Protein AF-X1UUI8-F1 (afdb_monomer_lite)

Organism: NCBI:txid412755

Radius of gyration: 32.73 Å; chains: 1; bounding box: 77×39×92 Å

Foldseek 3Di:
DDPDDPDDPDDDDPPDDDDDDDDDDDDFDKDKDKDWDADPVRDIDIDIDIDGDHDPDDKAWPDFDDDDDDDPQDDKDKTKTAIADPDFDFDFDADPPPGTPDDRDTDDHGDIDMDMDDGHPPPPPVPPPPPDDDDDDDPDPDDDDDDDDD

Sequence (150 aa):
QGTGIVAGPTAWTSGDPINYNIPDGFSVGSYIYTVNFTDLGGLYTTENVVFTVEDTTNPVIALSPNNFTIEYGYMGQNISWIATDANPDIYTVELVGTGIVAGPTTWTSGNLITYNIPLAPEVVSSYTGVPGLVGFEMSITAKPELPSAT

pLDDT: mean 82.04, std 19.56, range [31.5, 97.44]

Secondary structure (DSSP, 8-state):
---S--S------TTSPP--PPPS-PPSEEEEEEEEEE-TTS-EEEEEEEEEE---PPPEEEE-PPP----TT---EEEEEEEE-SS--EEEEEETTTEEEEEEEE--TTPEEEEEEPPPPP--------TT---------PPPPPPPP-

Structure (mmCIF, N/CA/C/O backbone):
data_AF-X1UUI8-F1
#
_entry.id   AF-X1UUI8-F1
#
loop_
_atom_site.group_PDB
_atom_site.id
_atom_site.type_symbol
_atom_site.label_atom_id
_atom_site.label_alt_id
_atom_site.label_comp_id
_atom_site.label_asym_id
_atom_site.label_entity_id
_atom_site.label_seq_id
_atom_site.pdbx_PDB_ins_code
_atom_site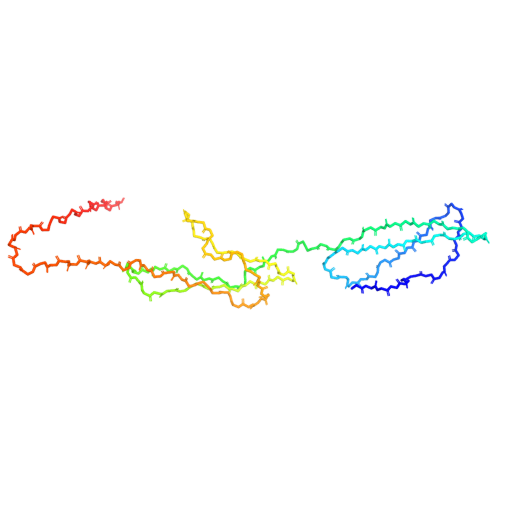.Cartn_x
_atom_site.Cartn_y
_atom_site.Cartn_z
_atom_site.occupancy
_atom_site.B_iso_or_equiv
_atom_site.auth_seq_id
_atom_site.auth_comp_id
_atom_site.auth_asym_id
_atom_site.auth_atom_id
_atom_site.pdbx_PDB_model_num
ATOM 1 N N . GLN A 1 1 ? 14.561 1.010 -4.483 1.00 45.16 1 GLN A N 1
ATOM 2 C CA . GLN A 1 1 ? 15.021 1.893 -5.575 1.00 45.16 1 GLN A CA 1
ATOM 3 C C . GLN A 1 1 ? 16.246 1.234 -6.197 1.00 45.16 1 GLN A C 1
ATOM 5 O O . GLN A 1 1 ? 17.259 1.119 -5.522 1.00 45.16 1 GLN A O 1
ATOM 10 N N . GLY A 1 2 ? 16.122 0.675 -7.403 1.00 52.75 2 GLY A N 1
ATOM 11 C CA . GLY A 1 2 ? 17.266 0.121 -8.128 1.00 52.75 2 GLY A CA 1
ATOM 12 C C . GLY A 1 2 ? 17.969 1.254 -8.863 1.00 52.75 2 GLY A C 1
ATOM 13 O O . GLY A 1 2 ? 17.373 1.871 -9.737 1.00 52.75 2 GLY A O 1
ATOM 14 N N . THR A 1 3 ? 19.196 1.579 -8.471 1.00 58.94 3 THR A N 1
ATOM 15 C CA . THR A 1 3 ? 20.009 2.605 -9.131 1.00 58.94 3 THR A CA 1
ATOM 16 C C . THR A 1 3 ? 21.031 1.905 -10.020 1.00 58.94 3 THR A C 1
ATOM 18 O O . THR A 1 3 ? 22.044 1.418 -9.523 1.00 58.94 3 THR A O 1
ATOM 21 N N . GLY A 1 4 ? 20.760 1.806 -11.323 1.00 69.56 4 GLY A N 1
ATOM 22 C CA . GLY A 1 4 ? 21.712 1.238 -12.277 1.00 69.56 4 GLY A CA 1
ATOM 23 C C . GLY A 1 4 ? 21.105 0.878 -13.630 1.00 69.56 4 GLY A C 1
ATOM 24 O O . GLY A 1 4 ? 19.891 0.904 -13.815 1.00 69.56 4 GLY A O 1
ATOM 25 N N . ILE A 1 5 ? 21.980 0.529 -14.573 1.00 71.88 5 ILE A N 1
ATOM 26 C CA . ILE A 1 5 ? 21.596 -0.063 -15.856 1.00 71.88 5 ILE A CA 1
ATOM 27 C C . ILE A 1 5 ? 21.059 -1.467 -15.572 1.00 71.88 5 ILE A C 1
ATOM 29 O O . ILE A 1 5 ? 21.791 -2.325 -15.085 1.00 71.88 5 ILE A O 1
ATOM 33 N N . VAL A 1 6 ? 19.779 -1.691 -15.860 1.00 79.81 6 VAL A N 1
ATOM 34 C CA . VAL A 1 6 ? 19.107 -2.984 -15.633 1.00 79.81 6 VAL A CA 1
ATOM 35 C C . VAL A 1 6 ? 19.203 -3.931 -16.835 1.00 79.81 6 VAL A C 1
ATOM 37 O O . VAL A 1 6 ? 18.935 -5.120 -16.698 1.00 79.81 6 VAL A O 1
ATOM 40 N N . ALA A 1 7 ? 19.616 -3.425 -18.002 1.00 81.31 7 ALA A N 1
ATOM 41 C CA . ALA A 1 7 ? 19.898 -4.208 -19.203 1.00 81.31 7 ALA A CA 1
ATOM 42 C C . ALA A 1 7 ? 20.814 -3.449 -20.178 1.00 81.31 7 ALA A C 1
ATOM 44 O O . ALA A 1 7 ? 20.741 -2.225 -20.282 1.00 81.31 7 ALA A O 1
ATOM 45 N N . GLY A 1 8 ? 21.617 -4.195 -20.942 1.00 80.94 8 GLY A N 1
ATOM 46 C CA . GLY A 1 8 ? 22.461 -3.671 -22.016 1.00 80.94 8 GLY A CA 1
ATOM 47 C C . GLY A 1 8 ? 23.906 -3.331 -21.611 1.00 80.94 8 GLY A C 1
ATOM 48 O O . GLY A 1 8 ? 24.287 -3.517 -20.453 1.00 80.94 8 GLY A O 1
ATOM 49 N N . PRO A 1 9 ? 24.728 -2.858 -22.571 1.00 81.62 9 PRO A N 1
ATOM 50 C CA . PRO A 1 9 ? 24.346 -2.472 -23.934 1.00 81.62 9 PRO A CA 1
ATOM 51 C C . PRO A 1 9 ? 23.957 -3.668 -24.816 1.00 81.62 9 PRO A C 1
ATOM 53 O O . PRO A 1 9 ? 24.593 -4.719 -24.775 1.00 81.62 9 PRO A O 1
ATOM 56 N N . THR A 1 10 ? 22.922 -3.485 -25.635 1.00 86.50 10 THR A N 1
ATOM 57 C CA . THR A 1 10 ? 22.416 -4.488 -26.583 1.00 86.50 10 THR A CA 1
ATOM 58 C C . THR A 1 10 ? 22.376 -3.858 -27.970 1.00 86.50 10 THR A C 1
ATOM 60 O O . THR A 1 10 ? 21.931 -2.719 -28.114 1.00 86.50 10 THR A O 1
ATOM 63 N N . ALA A 1 11 ? 22.851 -4.575 -28.991 1.00 88.31 11 ALA A N 1
ATOM 64 C CA . ALA A 1 11 ? 22.723 -4.117 -30.371 1.00 88.31 11 ALA A CA 1
ATOM 65 C C . ALA A 1 11 ? 21.239 -4.027 -30.758 1.00 88.31 11 ALA A C 1
ATOM 67 O O . ALA A 1 11 ? 20.458 -4.922 -30.436 1.00 88.31 11 ALA A O 1
ATOM 68 N N . TRP A 1 12 ? 20.862 -2.954 -31.447 1.00 92.25 12 TRP A N 1
ATOM 69 C CA . TRP A 1 12 ? 19.499 -2.709 -31.907 1.00 92.25 12 TRP A CA 1
ATOM 70 C C . TRP A 1 12 ? 19.501 -2.470 -33.419 1.00 92.25 12 TRP A C 1
ATOM 72 O O . TRP A 1 12 ? 20.450 -1.904 -33.966 1.00 92.25 12 TRP A O 1
ATOM 82 N N . THR A 1 13 ? 18.443 -2.917 -34.093 1.00 94.00 13 THR A N 1
ATOM 83 C CA . THR A 1 13 ? 18.241 -2.713 -35.531 1.00 94.00 13 THR A CA 1
ATOM 84 C C . THR A 1 13 ? 17.210 -1.611 -35.732 1.00 94.00 13 THR A C 1
ATOM 86 O O . THR A 1 13 ? 16.170 -1.598 -35.078 1.00 94.00 13 THR A O 1
ATOM 89 N N . SER A 1 14 ? 17.489 -0.668 -36.632 1.00 92.50 14 SER A N 1
ATOM 90 C CA . SER A 1 14 ? 16.546 0.408 -36.948 1.00 92.50 14 SER A CA 1
ATOM 91 C C . SER A 1 14 ? 15.227 -0.153 -37.484 1.00 92.50 14 SER A C 1
ATOM 93 O O . SER A 1 14 ? 15.230 -0.936 -38.431 1.00 92.50 14 SER A O 1
ATOM 95 N N . GLY A 1 15 ? 14.112 0.273 -36.887 1.00 92.88 15 GLY A N 1
ATOM 96 C CA . GLY A 1 15 ? 12.763 -0.168 -37.251 1.00 92.88 15 GLY A CA 1
ATOM 97 C C . GLY A 1 15 ? 12.284 -1.435 -36.538 1.00 92.88 15 GLY A C 1
ATOM 98 O O . GLY A 1 15 ? 11.082 -1.694 -36.555 1.00 92.88 15 GLY A O 1
ATOM 99 N N . ASP A 1 16 ? 13.172 -2.170 -35.865 1.00 95.00 16 ASP A N 1
ATOM 100 C CA . ASP A 1 16 ? 12.797 -3.356 -35.096 1.00 95.00 16 ASP A CA 1
ATOM 101 C C . ASP A 1 16 ? 12.491 -2.994 -33.632 1.00 95.00 16 ASP A C 1
ATOM 103 O O . ASP A 1 16 ? 13.181 -2.160 -33.034 1.00 95.00 16 ASP A O 1
ATOM 107 N N . PRO A 1 17 ? 11.477 -3.623 -33.010 1.00 92.62 17 PRO A N 1
ATOM 108 C CA . PRO A 1 17 ? 11.197 -3.417 -31.598 1.00 92.62 17 PRO A CA 1
ATOM 109 C C . PRO A 1 17 ? 12.284 -4.051 -30.723 1.00 92.62 17 PRO A C 1
ATOM 111 O O . PRO A 1 17 ? 12.751 -5.162 -30.980 1.00 92.62 17 PRO A O 1
ATOM 114 N N . ILE A 1 18 ? 12.618 -3.377 -29.623 1.00 92.06 18 ILE A N 1
ATOM 115 C CA . ILE A 1 18 ? 13.354 -3.979 -28.509 1.00 92.06 18 ILE A CA 1
ATOM 116 C C . ILE A 1 18 ? 12.370 -4.363 -27.406 1.00 92.06 18 ILE A C 1
ATOM 118 O O . ILE A 1 18 ? 11.406 -3.645 -27.149 1.00 92.06 18 ILE A O 1
ATOM 122 N N . ASN A 1 19 ? 12.627 -5.483 -26.736 1.00 91.19 19 ASN A N 1
ATOM 123 C CA . ASN A 1 19 ? 11.795 -5.966 -25.639 1.00 91.19 19 ASN A CA 1
ATOM 124 C C . ASN A 1 19 ? 12.639 -6.086 -24.371 1.00 91.19 19 ASN A C 1
ATOM 126 O O . ASN A 1 19 ? 13.752 -6.615 -24.408 1.00 91.19 19 ASN A O 1
ATOM 130 N N . TYR A 1 20 ? 12.091 -5.629 -23.249 1.00 91.00 20 TYR A N 1
ATOM 131 C CA . TYR A 1 20 ? 12.659 -5.836 -21.923 1.00 91.00 20 TYR A CA 1
ATOM 132 C C . TYR A 1 20 ? 11.605 -6.491 -21.031 1.00 91.00 20 TYR A C 1
ATOM 134 O O . TYR A 1 20 ? 10.512 -5.955 -20.861 1.00 91.00 20 TYR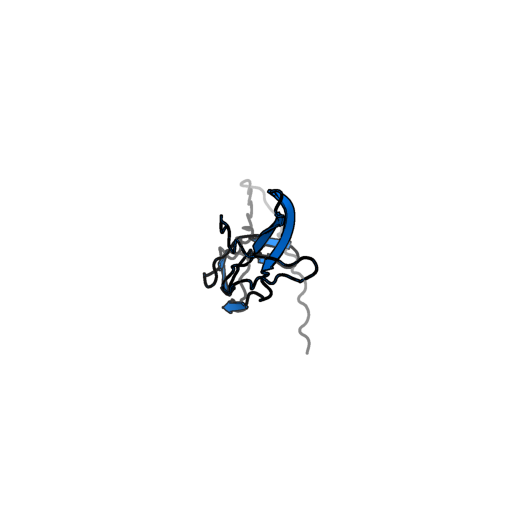 A O 1
ATOM 142 N N . ASN A 1 21 ? 11.939 -7.654 -20.471 1.00 91.69 21 ASN A N 1
ATOM 143 C CA . ASN A 1 21 ? 11.065 -8.359 -19.541 1.00 91.69 21 ASN A CA 1
ATOM 144 C C . ASN A 1 21 ? 11.280 -7.790 -18.138 1.00 91.69 21 ASN A C 1
ATOM 146 O O . ASN A 1 21 ? 12.375 -7.890 -17.582 1.00 91.69 21 ASN A O 1
ATOM 150 N N . ILE A 1 22 ? 10.232 -7.200 -17.573 1.00 90.75 22 ILE A N 1
ATOM 151 C CA . ILE A 1 22 ? 10.248 -6.707 -16.197 1.00 90.75 22 ILE A CA 1
ATOM 152 C C . ILE A 1 22 ? 10.284 -7.929 -15.259 1.00 90.75 22 ILE A C 1
ATOM 154 O O . ILE A 1 22 ? 9.451 -8.820 -15.424 1.00 90.75 22 ILE A O 1
ATOM 158 N N . PRO A 1 23 ? 11.246 -8.021 -14.319 1.00 90.94 23 PRO A N 1
ATOM 159 C CA . PRO A 1 23 ? 11.308 -9.141 -13.383 1.00 90.94 23 PRO A CA 1
ATOM 160 C C . PRO A 1 23 ? 10.151 -9.108 -12.373 1.00 90.94 23 PRO A C 1
ATOM 162 O O . PRO A 1 23 ? 9.559 -8.063 -12.126 1.00 90.94 23 PRO A O 1
ATOM 165 N N . ASP A 1 24 ? 9.849 -10.243 -11.750 1.00 90.75 24 ASP A N 1
ATOM 166 C CA . ASP A 1 24 ? 8.846 -10.311 -10.683 1.00 90.75 24 ASP A CA 1
ATOM 167 C C . ASP A 1 24 ? 9.379 -9.754 -9.346 1.00 90.75 24 ASP A C 1
ATOM 169 O O . ASP A 1 24 ? 10.582 -9.557 -9.160 1.00 90.75 24 ASP A O 1
ATOM 173 N N . GLY A 1 25 ? 8.478 -9.553 -8.376 1.00 89.75 25 GLY A N 1
ATOM 174 C CA . GLY A 1 25 ? 8.838 -9.256 -6.980 1.00 89.75 25 GLY A CA 1
ATOM 175 C C . GLY A 1 25 ? 8.949 -7.771 -6.623 1.00 89.75 25 GLY A C 1
ATOM 176 O O . GLY A 1 25 ? 9.512 -7.429 -5.584 1.00 89.75 25 GLY A O 1
ATOM 177 N N . PHE A 1 26 ? 8.415 -6.883 -7.459 1.00 92.44 26 PHE A N 1
ATOM 178 C CA . PHE A 1 26 ? 8.281 -5.469 -7.119 1.00 92.44 26 PHE A CA 1
ATOM 179 C C . PHE A 1 26 ? 7.258 -5.262 -5.993 1.00 92.44 26 PHE A C 1
ATOM 181 O O . PHE A 1 26 ? 6.206 -5.897 -5.965 1.00 92.44 26 PHE A O 1
ATOM 188 N N . SER A 1 27 ? 7.571 -4.358 -5.064 1.00 92.75 27 SER A N 1
ATOM 189 C CA . SER A 1 27 ? 6.611 -3.869 -4.069 1.00 92.75 27 SER A CA 1
ATOM 190 C C . SER A 1 27 ? 5.631 -2.882 -4.709 1.00 92.75 27 SER A C 1
ATOM 192 O O . SER A 1 27 ? 5.889 -2.365 -5.795 1.00 92.75 27 SER A O 1
ATOM 194 N N . VAL A 1 28 ? 4.527 -2.585 -4.022 1.00 93.31 28 VAL A N 1
ATOM 195 C CA . VAL A 1 28 ? 3.601 -1.518 -4.429 1.00 93.31 28 VAL A CA 1
ATOM 196 C C . VAL A 1 28 ? 4.360 -0.195 -4.558 1.00 93.31 28 VAL A C 1
ATOM 198 O O . VAL A 1 28 ? 5.158 0.170 -3.689 1.00 93.31 28 VAL A O 1
ATOM 201 N N . GLY A 1 29 ? 4.141 0.514 -5.663 1.00 93.75 29 GLY A N 1
ATOM 202 C CA . GLY A 1 29 ? 4.834 1.759 -5.967 1.00 93.75 29 GLY A CA 1
ATOM 203 C C . GLY A 1 29 ? 4.975 2.038 -7.460 1.00 93.75 29 GLY A C 1
ATOM 204 O O . GLY A 1 29 ? 4.504 1.288 -8.311 1.00 93.75 29 GLY A O 1
ATOM 205 N N . SER A 1 30 ? 5.647 3.146 -7.772 1.00 94.69 30 SER A N 1
ATOM 206 C CA . SER A 1 30 ? 5.930 3.572 -9.143 1.00 94.69 30 SER A CA 1
ATOM 207 C C . SER A 1 30 ? 7.426 3.494 -9.442 1.00 94.69 30 SER A C 1
ATOM 209 O O . SER A 1 30 ? 8.269 3.893 -8.633 1.00 94.69 30 SER A O 1
ATOM 211 N N . TYR A 1 31 ? 7.745 2.979 -10.622 1.00 93.75 31 TYR A N 1
ATOM 212 C CA . TYR A 1 31 ? 9.089 2.712 -11.105 1.00 93.75 31 TYR A CA 1
ATOM 213 C C . TYR A 1 31 ? 9.261 3.360 -12.474 1.00 93.75 31 TYR A C 1
ATOM 215 O O . TYR A 1 31 ? 8.407 3.230 -13.347 1.00 93.75 31 TYR A O 1
ATOM 223 N N . ILE A 1 32 ? 10.378 4.056 -12.666 1.00 93.75 32 ILE A N 1
ATOM 224 C CA . ILE A 1 32 ? 10.693 4.723 -13.930 1.00 93.75 32 ILE A CA 1
ATOM 225 C C . ILE A 1 32 ? 11.812 3.943 -14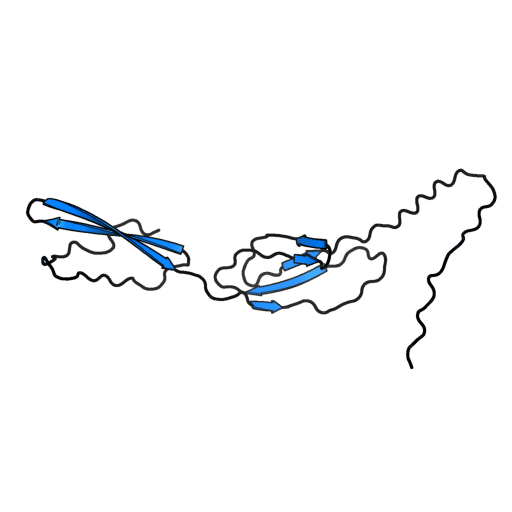.607 1.00 93.75 32 ILE A C 1
ATOM 227 O O . ILE A 1 32 ? 12.889 3.771 -14.033 1.00 93.75 32 ILE A O 1
ATOM 231 N N . TYR A 1 33 ? 11.556 3.498 -15.832 1.00 93.31 33 TYR A N 1
ATOM 232 C CA . TYR A 1 33 ? 12.560 2.929 -16.718 1.00 93.31 33 TYR A CA 1
ATOM 233 C C . TYR A 1 33 ? 12.982 3.977 -17.735 1.00 93.31 33 TYR A C 1
ATOM 235 O O . TYR A 1 33 ? 12.137 4.554 -18.413 1.00 93.31 33 TYR A O 1
ATOM 243 N N . THR A 1 34 ? 14.288 4.188 -17.865 1.00 93.75 34 THR A N 1
ATOM 244 C CA . THR A 1 34 ? 14.865 5.032 -18.912 1.00 93.75 34 THR A CA 1
ATOM 245 C C . THR A 1 34 ? 15.550 4.142 -19.936 1.00 93.75 34 THR A C 1
ATOM 247 O O . THR A 1 34 ? 16.452 3.376 -19.590 1.00 93.75 34 THR A O 1
ATOM 250 N N . VAL A 1 35 ? 15.142 4.252 -21.196 1.00 93.19 35 VAL A N 1
ATOM 251 C CA . VAL A 1 35 ? 15.833 3.624 -22.325 1.00 93.19 35 VAL A CA 1
ATOM 252 C C . VAL A 1 35 ? 16.705 4.660 -23.021 1.00 93.19 35 VAL A C 1
ATOM 254 O O . VAL A 1 35 ? 16.301 5.810 -23.166 1.00 93.19 35 VAL A O 1
ATOM 257 N N . ASN A 1 36 ? 17.903 4.257 -23.445 1.00 93.44 36 ASN A N 1
ATOM 258 C CA . ASN A 1 36 ? 18.833 5.088 -24.204 1.00 93.44 36 ASN A CA 1
ATOM 259 C C . ASN A 1 36 ? 19.247 4.357 -25.485 1.00 93.44 36 ASN A C 1
ATOM 261 O O . ASN A 1 36 ? 19.844 3.281 -25.415 1.00 93.44 36 ASN A O 1
ATOM 265 N N . PHE A 1 37 ? 18.964 4.955 -26.639 1.00 93.88 37 PHE A N 1
ATOM 266 C CA . PHE A 1 37 ? 19.442 4.482 -27.935 1.00 93.88 37 PHE A CA 1
ATOM 267 C C . PHE A 1 37 ? 20.621 5.333 -28.367 1.00 93.88 37 PHE A C 1
ATOM 269 O O . PHE A 1 37 ? 20.509 6.552 -28.392 1.00 93.88 37 PHE A O 1
ATOM 276 N N . THR A 1 38 ? 21.730 4.699 -28.738 1.00 94.56 38 THR A N 1
ATOM 277 C CA . THR A 1 38 ? 22.919 5.376 -29.269 1.00 94.56 38 THR A CA 1
ATOM 278 C C . THR A 1 38 ? 23.254 4.806 -30.642 1.00 94.56 38 THR A C 1
ATOM 280 O O . THR A 1 38 ? 23.237 3.585 -30.815 1.00 94.56 38 THR A O 1
ATOM 283 N N . ASP A 1 39 ? 23.523 5.679 -31.614 1.00 94.38 39 ASP A N 1
ATOM 284 C CA . ASP A 1 39 ? 23.928 5.310 -32.972 1.00 94.38 39 ASP A CA 1
ATOM 285 C C . ASP A 1 39 ? 25.459 5.179 -33.119 1.00 94.38 39 ASP A C 1
ATOM 287 O O . ASP A 1 39 ? 26.224 5.400 -32.178 1.00 94.38 39 ASP A O 1
ATOM 291 N N . LEU A 1 40 ? 25.930 4.811 -34.319 1.00 93.00 40 LEU A N 1
ATOM 292 C CA . LEU A 1 40 ? 27.365 4.648 -34.601 1.00 93.00 40 LEU A CA 1
ATOM 293 C C . LEU A 1 40 ? 28.157 5.966 -34.493 1.00 93.00 40 LEU A C 1
ATOM 295 O O . LEU A 1 40 ? 29.361 5.937 -34.241 1.00 93.00 40 LEU A O 1
ATOM 299 N N . GLY A 1 41 ? 27.497 7.111 -34.680 1.00 95.12 41 GLY A N 1
ATOM 300 C CA . GLY A 1 41 ? 28.083 8.439 -34.506 1.00 95.12 41 GLY A CA 1
ATOM 301 C C . GLY A 1 41 ? 28.181 8.875 -33.041 1.00 95.12 41 GLY A C 1
ATOM 302 O O . GLY A 1 41 ? 28.707 9.953 -32.770 1.00 95.12 41 GLY A O 1
ATOM 303 N N . GLY A 1 42 ? 27.688 8.060 -32.102 1.00 93.31 42 GLY A N 1
ATOM 304 C CA . GLY A 1 42 ? 27.618 8.394 -30.681 1.00 93.31 42 GLY A CA 1
ATOM 305 C C . GLY A 1 42 ? 26.479 9.357 -30.336 1.00 93.31 42 GLY A C 1
ATOM 306 O O . GLY A 1 42 ? 26.422 9.846 -29.206 1.00 93.31 42 GLY A O 1
ATOM 307 N N . LEU A 1 43 ? 25.576 9.642 -31.279 1.00 95.75 43 LEU A N 1
ATOM 308 C CA . LEU A 1 43 ? 24.377 10.432 -31.020 1.00 95.75 43 LEU A CA 1
ATOM 309 C C . LEU A 1 43 ? 23.350 9.553 -30.321 1.00 95.75 43 LEU A C 1
ATOM 311 O O . LEU A 1 43 ? 23.236 8.364 -30.620 1.00 95.75 43 LEU A O 1
ATOM 315 N N . TYR A 1 44 ? 22.602 10.130 -29.384 1.00 95.31 44 TYR A N 1
ATOM 316 C CA . TYR A 1 44 ? 21.669 9.357 -28.584 1.00 95.31 44 TYR A CA 1
ATOM 317 C C . TYR A 1 44 ? 20.339 10.060 -28.336 1.00 95.31 44 TYR A C 1
ATOM 319 O O . TYR A 1 44 ? 20.231 11.286 -28.400 1.00 95.31 44 TYR A O 1
ATOM 327 N N . THR A 1 45 ? 19.326 9.253 -28.040 1.00 96.12 45 THR A N 1
ATOM 328 C CA . THR A 1 45 ? 18.012 9.697 -27.577 1.00 96.12 45 THR A CA 1
ATOM 329 C C . THR A 1 45 ? 17.560 8.836 -26.407 1.00 96.12 45 THR A C 1
ATOM 331 O O . THR A 1 45 ? 17.917 7.657 -26.316 1.00 96.12 45 THR A O 1
ATOM 334 N N . THR A 1 46 ? 16.782 9.429 -25.508 1.00 95.50 46 THR A N 1
ATOM 335 C CA . THR A 1 46 ? 16.293 8.773 -24.297 1.00 95.50 46 THR A CA 1
ATOM 336 C C . THR A 1 46 ? 14.790 8.903 -24.178 1.00 95.50 46 THR A C 1
ATOM 338 O O . THR A 1 46 ? 14.259 9.973 -24.462 1.00 95.50 46 THR A O 1
ATOM 341 N N . GLU A 1 47 ? 14.142 7.867 -23.658 1.00 96.06 47 GLU A N 1
ATOM 342 C CA . GLU A 1 47 ? 12.711 7.865 -23.355 1.00 96.06 47 GLU A CA 1
ATOM 343 C C . GLU A 1 47 ? 12.464 7.272 -21.965 1.00 96.06 47 GLU A C 1
ATOM 345 O O . GLU A 1 47 ? 13.205 6.388 -21.522 1.00 96.06 47 GLU A O 1
ATOM 350 N N . ASN A 1 48 ? 11.423 7.755 -21.281 1.00 95.31 48 ASN A N 1
ATOM 351 C CA . ASN A 1 48 ? 11.025 7.272 -19.962 1.00 95.31 48 ASN A CA 1
ATOM 352 C C . ASN A 1 48 ? 9.684 6.538 -20.026 1.00 95.31 48 ASN A C 1
ATOM 354 O O . ASN A 1 48 ? 8.722 7.033 -20.602 1.00 95.31 48 ASN A O 1
ATOM 358 N N . VAL A 1 49 ? 9.596 5.403 -19.338 1.00 95.19 49 VAL A N 1
ATOM 359 C CA . VAL A 1 49 ? 8.361 4.634 -19.161 1.00 95.19 49 VAL A CA 1
ATOM 360 C C . VAL A 1 49 ? 8.080 4.487 -17.671 1.00 95.19 49 VAL A C 1
ATOM 362 O O . VAL A 1 49 ? 8.972 4.133 -16.899 1.00 95.19 49 VAL A O 1
ATOM 365 N N . VAL A 1 50 ? 6.837 4.749 -17.266 1.00 95.06 50 VAL A N 1
ATOM 366 C CA . VAL A 1 50 ? 6.380 4.566 -15.883 1.00 95.06 50 VAL A CA 1
ATOM 367 C C . VAL A 1 50 ? 5.687 3.212 -15.759 1.00 95.06 50 VAL A C 1
ATOM 369 O O . VAL A 1 50 ? 4.719 2.934 -16.463 1.00 95.06 50 VAL A O 1
ATOM 372 N N . PHE A 1 51 ? 6.185 2.380 -14.852 1.00 94.12 51 PHE A N 1
ATOM 373 C CA . PHE A 1 51 ? 5.595 1.112 -14.439 1.00 94.12 51 PHE A CA 1
ATOM 374 C C . PHE A 1 51 ? 5.066 1.258 -13.012 1.00 94.12 51 PHE A C 1
ATOM 376 O O . PHE A 1 51 ? 5.808 1.671 -12.121 1.00 94.12 51 PHE A O 1
ATOM 383 N N . THR A 1 52 ? 3.799 0.918 -12.784 1.00 95.19 52 THR A N 1
ATOM 384 C CA . THR A 1 52 ? 3.161 1.037 -11.468 1.00 95.19 52 THR A CA 1
ATOM 385 C C . THR A 1 52 ? 2.690 -0.330 -10.997 1.00 95.19 52 THR A C 1
ATOM 387 O O . THR A 1 52 ? 2.039 -1.059 -11.744 1.00 95.19 52 THR A O 1
ATOM 390 N N . VAL A 1 53 ? 3.018 -0.659 -9.751 1.00 95.25 53 VAL A N 1
ATOM 391 C CA . VAL A 1 53 ? 2.480 -1.802 -9.013 1.00 95.25 53 VAL A CA 1
ATOM 392 C C . VAL A 1 53 ? 1.480 -1.255 -8.008 1.00 95.25 53 VAL A C 1
ATOM 394 O O . VAL A 1 53 ? 1.840 -0.420 -7.178 1.00 95.25 53 VAL A O 1
ATOM 397 N N . GLU A 1 54 ? 0.236 -1.713 -8.090 1.00 93.75 54 GLU A N 1
ATOM 398 C CA . GLU A 1 54 ? -0.865 -1.242 -7.249 1.00 93.75 54 GLU A CA 1
ATOM 399 C C . GLU A 1 54 ? -1.316 -2.334 -6.282 1.00 93.75 54 GLU A C 1
ATOM 401 O O . GLU A 1 54 ? -1.323 -3.518 -6.632 1.00 93.75 54 GLU A O 1
ATOM 406 N N . ASP A 1 55 ? -1.723 -1.930 -5.075 1.00 94.75 55 ASP A N 1
ATOM 407 C CA . ASP A 1 55 ? -2.507 -2.813 -4.221 1.00 94.75 55 ASP A CA 1
ATOM 408 C C . ASP A 1 55 ? -3.974 -2.777 -4.654 1.00 94.75 55 ASP A C 1
ATOM 410 O O . ASP A 1 55 ? -4.587 -1.714 -4.747 1.00 94.75 55 ASP A O 1
ATOM 414 N N . THR A 1 56 ? -4.530 -3.952 -4.923 1.00 93.94 56 THR A N 1
ATOM 415 C CA . THR A 1 56 ? -5.932 -4.147 -5.322 1.00 93.94 56 THR A CA 1
ATOM 416 C C . THR A 1 56 ? -6.682 -5.068 -4.362 1.00 93.94 56 THR A C 1
ATOM 418 O O . THR A 1 56 ? -7.857 -5.374 -4.580 1.00 93.94 56 THR A O 1
ATOM 421 N N . THR A 1 57 ? -6.014 -5.532 -3.304 1.00 93.75 57 THR A N 1
ATOM 422 C CA . THR A 1 57 ? -6.607 -6.410 -2.299 1.00 93.75 57 THR A CA 1
ATOM 423 C C . THR A 1 57 ? -7.124 -5.560 -1.149 1.00 93.75 57 THR A C 1
ATOM 425 O O . THR A 1 57 ? -6.445 -4.663 -0.674 1.00 93.75 57 THR A O 1
ATOM 428 N N . ASN A 1 58 ? -8.351 -5.830 -0.709 1.00 93.88 58 ASN A N 1
ATOM 429 C CA . ASN A 1 58 ? -8.931 -5.106 0.418 1.00 93.88 58 ASN A CA 1
ATOM 430 C C . ASN A 1 58 ? -8.429 -5.669 1.759 1.00 93.88 58 ASN A C 1
ATOM 432 O O . ASN A 1 58 ? -8.266 -6.893 1.870 1.00 93.88 58 ASN A O 1
ATOM 436 N N . PRO A 1 59 ? -8.362 -4.832 2.813 1.00 96.25 59 PRO A N 1
ATOM 437 C CA . PRO A 1 59 ? -8.157 -5.309 4.171 1.00 96.25 59 PRO A CA 1
ATOM 438 C C . PRO A 1 59 ? -9.268 -6.267 4.605 1.00 96.25 59 PRO A C 1
ATOM 440 O O . PRO A 1 59 ? -10.444 -6.084 4.278 1.00 96.25 59 PRO A O 1
ATOM 443 N N . VAL A 1 60 ? -8.911 -7.262 5.414 1.00 96.56 60 VAL A N 1
ATOM 444 C CA . VAL A 1 60 ? -9.850 -8.240 5.977 1.00 96.56 60 VAL A CA 1
ATOM 445 C C . VAL A 1 60 ? -9.918 -8.076 7.488 1.00 96.56 60 VAL A C 1
ATOM 447 O O . VAL A 1 60 ? -8.892 -8.077 8.164 1.00 96.56 60 VAL A O 1
ATOM 450 N N . ILE A 1 61 ? -11.127 -7.979 8.043 1.00 95.31 61 ILE A N 1
ATOM 451 C CA . ILE A 1 61 ? -11.332 -8.034 9.495 1.00 95.31 61 ILE A CA 1
ATOM 452 C C . ILE A 1 61 ? -11.225 -9.494 9.947 1.00 95.31 61 ILE A C 1
ATOM 454 O O . ILE A 1 61 ? -12.078 -10.316 9.622 1.00 95.31 61 ILE A O 1
ATOM 458 N N . ALA A 1 62 ? -10.176 -9.810 10.702 1.00 95.00 62 ALA A N 1
ATOM 459 C CA . ALA A 1 62 ? -9.925 -11.136 11.262 1.00 95.00 62 ALA A CA 1
ATOM 460 C C . ALA A 1 62 ? -10.606 -11.333 12.628 1.00 95.00 62 ALA A C 1
ATOM 462 O O . ALA A 1 62 ? -11.008 -12.444 12.970 1.00 95.00 62 ALA A O 1
ATOM 463 N N . LEU A 1 63 ? -10.747 -10.255 13.406 1.00 94.44 63 LEU A N 1
ATOM 464 C CA . LEU A 1 63 ? -11.458 -10.245 14.682 1.00 94.44 63 LEU A CA 1
ATOM 465 C C . LEU A 1 63 ? -12.244 -8.944 14.831 1.00 94.44 63 LEU A C 1
ATOM 467 O O . LEU A 1 63 ? -11.688 -7.855 14.683 1.00 94.44 63 LEU A O 1
ATOM 471 N N . SER A 1 64 ? -13.520 -9.065 15.180 1.00 94.62 64 SER A N 1
ATOM 472 C CA . SER A 1 64 ? -14.405 -7.946 15.502 1.00 94.62 64 SER A CA 1
ATOM 473 C C . SER A 1 64 ? -14.937 -8.073 16.933 1.00 94.62 64 SER A C 1
ATOM 475 O O . SER A 1 64 ? -15.112 -9.196 17.416 1.00 94.62 64 SER A O 1
ATOM 477 N N . PRO A 1 65 ? -15.245 -6.956 17.611 1.00 92.62 65 PRO A N 1
ATOM 478 C CA . PRO A 1 65 ? -15.882 -6.992 18.916 1.00 92.62 65 PRO A CA 1
ATOM 479 C C . PRO A 1 65 ? -17.323 -7.505 18.789 1.00 92.62 65 PRO A C 1
ATOM 481 O O . PRO A 1 65 ? -17.976 -7.328 17.760 1.00 92.62 65 PRO A O 1
ATOM 484 N N . ASN A 1 66 ? -17.832 -8.119 19.857 1.00 92.00 66 ASN A N 1
ATOM 485 C CA . ASN A 1 66 ? -19.253 -8.445 19.966 1.00 92.00 66 ASN A CA 1
ATOM 486 C C . ASN A 1 66 ? -20.060 -7.193 20.318 1.00 92.00 66 ASN A C 1
ATOM 488 O O . ASN A 1 66 ? -19.536 -6.268 20.935 1.00 92.00 66 ASN A O 1
ATOM 492 N N . ASN A 1 67 ? -21.354 -7.199 20.002 1.00 92.12 67 ASN A N 1
ATOM 493 C CA . ASN A 1 67 ? -22.274 -6.183 20.507 1.00 92.12 67 ASN A CA 1
ATOM 494 C C . ASN A 1 67 ? -22.395 -6.289 22.034 1.00 92.12 67 ASN A C 1
ATOM 496 O O . ASN A 1 67 ? -22.432 -7.389 22.587 1.00 92.12 67 ASN A O 1
ATOM 500 N N . PHE A 1 68 ? -22.502 -5.149 22.710 1.00 90.19 68 PHE A N 1
ATOM 501 C CA . PHE A 1 68 ? -22.686 -5.075 24.157 1.00 90.19 68 PHE A CA 1
ATOM 502 C C . PHE A 1 68 ? -23.517 -3.846 24.532 1.00 90.19 68 PHE A C 1
ATOM 504 O O . PHE A 1 68 ? -23.658 -2.905 23.752 1.00 90.19 68 PHE A O 1
ATOM 511 N N . THR A 1 69 ? -24.062 -3.865 25.745 1.00 90.62 69 THR A N 1
ATOM 512 C CA . THR A 1 69 ? -24.772 -2.742 26.362 1.00 90.62 69 THR A CA 1
ATOM 513 C C . THR A 1 69 ? -23.988 -2.252 27.567 1.00 90.62 69 THR A C 1
ATOM 515 O O . THR A 1 69 ? -23.398 -3.054 28.291 1.00 90.62 69 THR A O 1
ATOM 518 N N . ILE A 1 70 ? -23.996 -0.943 27.793 1.00 89.25 70 ILE A N 1
ATOM 519 C CA . ILE A 1 70 ? -23.339 -0.308 28.938 1.00 89.25 70 ILE A CA 1
ATOM 520 C C . ILE A 1 70 ? -24.357 0.517 29.705 1.00 89.25 70 ILE A C 1
ATOM 522 O O . ILE A 1 70 ? -25.242 1.123 29.103 1.00 89.25 70 ILE A O 1
ATOM 526 N N . GLU A 1 71 ? -24.228 0.514 31.027 1.00 86.50 71 GLU A N 1
ATOM 527 C CA . GLU A 1 71 ? -25.085 1.303 31.906 1.00 86.50 71 GLU A CA 1
ATOM 528 C C . GLU A 1 71 ? -24.779 2.801 31.760 1.00 86.50 71 GLU A C 1
ATOM 530 O O . GLU A 1 71 ? -23.649 3.200 31.442 1.00 86.50 71 GLU A O 1
ATOM 535 N N . TYR A 1 72 ? -25.783 3.645 32.001 1.00 83.31 72 TYR A N 1
ATOM 536 C CA . TYR A 1 72 ? -25.579 5.089 32.015 1.00 83.31 72 TYR A CA 1
ATOM 537 C C . TYR A 1 72 ? -24.587 5.482 33.124 1.00 83.31 72 TYR A C 1
ATOM 539 O O . TYR A 1 72 ? -24.665 4.992 34.247 1.00 83.31 72 TYR A O 1
ATOM 547 N N . GLY A 1 73 ? -23.639 6.372 32.809 1.00 83.56 73 GLY A N 1
ATOM 548 C CA . GLY A 1 73 ? -22.581 6.769 33.748 1.00 83.56 73 GLY A CA 1
ATOM 549 C C . GLY A 1 73 ? -21.386 5.808 33.824 1.00 83.56 73 GLY A C 1
ATOM 550 O O . GLY A 1 73 ? -20.635 5.853 34.794 1.00 83.56 73 GLY A O 1
ATOM 551 N N . TYR A 1 74 ? -21.193 4.935 32.827 1.00 83.94 74 TYR A N 1
ATOM 552 C CA . TYR A 1 74 ? -20.022 4.052 32.755 1.00 83.94 74 TYR A CA 1
ATOM 553 C C . TYR A 1 74 ? -18.692 4.818 32.861 1.00 83.94 74 TYR A C 1
ATOM 555 O O . TYR A 1 74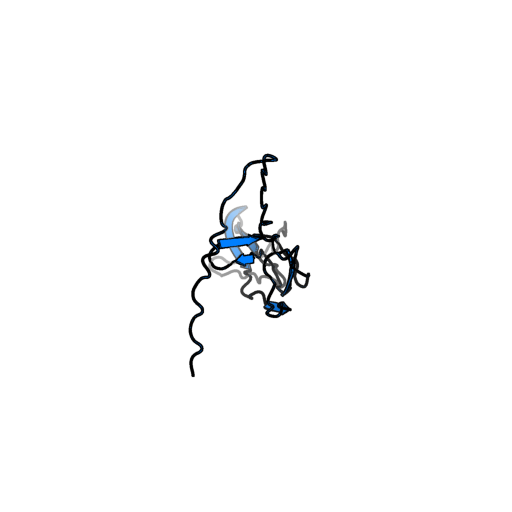 ? -18.520 5.901 32.295 1.00 83.94 74 TYR A O 1
ATOM 563 N N . MET A 1 75 ? -17.717 4.202 33.536 1.00 81.31 75 MET A N 1
ATOM 564 C CA . MET A 1 75 ? -16.390 4.782 33.764 1.00 81.31 75 MET A CA 1
ATOM 565 C C . MET A 1 75 ? -15.276 4.032 33.024 1.00 81.31 75 MET A C 1
ATOM 567 O O . MET A 1 75 ? -14.292 3.595 33.615 1.00 81.31 75 MET A O 1
ATOM 571 N N . GLY A 1 76 ? -15.433 3.920 31.705 1.00 79.38 76 GLY A N 1
ATOM 572 C CA . GLY A 1 76 ? -14.393 3.428 30.802 1.00 79.38 76 GLY A CA 1
ATOM 573 C C . GLY A 1 76 ? -14.716 2.057 30.233 1.00 79.38 76 GLY A C 1
ATOM 574 O O . GLY A 1 76 ? -15.011 1.121 30.965 1.00 79.38 76 GLY A O 1
ATOM 575 N N . GLN A 1 77 ? -14.671 1.968 28.907 1.00 89.25 77 GLN A N 1
ATOM 576 C CA . GLN A 1 77 ? -14.902 0.759 28.122 1.00 89.25 77 GLN A CA 1
ATOM 577 C C . GLN A 1 77 ? -13.990 0.797 26.899 1.00 89.25 77 GLN A C 1
ATOM 579 O O . GLN A 1 77 ? -13.523 1.866 26.507 1.00 89.25 77 GLN A O 1
ATOM 584 N N . ASN A 1 78 ? -13.734 -0.348 26.277 1.00 91.44 78 ASN A N 1
ATOM 585 C CA . ASN A 1 78 ? -12.990 -0.394 25.028 1.00 91.44 78 ASN A CA 1
ATOM 586 C C . ASN A 1 78 ? -13.602 -1.385 24.043 1.00 91.44 78 ASN A C 1
ATOM 588 O O . ASN A 1 78 ? -14.357 -2.285 24.411 1.00 91.44 78 ASN A O 1
ATOM 592 N N . ILE A 1 79 ? -13.281 -1.161 22.779 1.00 93.88 79 ILE A N 1
ATOM 593 C CA . ILE A 1 79 ? -13.605 -2.029 21.657 1.00 93.88 79 ILE A CA 1
ATOM 594 C C . ILE A 1 79 ? -12.327 -2.282 20.879 1.00 93.88 79 ILE A C 1
ATOM 596 O O . ILE A 1 79 ? -11.516 -1.370 20.699 1.00 93.88 79 ILE A O 1
ATOM 600 N N . SER A 1 80 ? -12.144 -3.523 20.440 1.00 93.06 80 SER A N 1
ATOM 601 C CA . SER A 1 80 ? -10.921 -3.934 19.766 1.00 93.06 80 SER A CA 1
ATOM 602 C C . SER A 1 80 ? -11.200 -4.746 18.514 1.00 93.06 80 SER A C 1
ATOM 604 O O . SER A 1 80 ? -12.144 -5.534 18.473 1.00 93.06 80 SER A O 1
ATOM 606 N N . TRP A 1 81 ? -10.331 -4.583 17.521 1.00 97.44 81 TRP A N 1
ATOM 607 C CA . TRP A 1 81 ? -10.361 -5.294 16.249 1.00 97.44 81 TRP A CA 1
ATOM 608 C C . TRP A 1 81 ? -8.982 -5.849 15.915 1.00 97.44 81 TRP A C 1
ATOM 610 O O . TRP A 1 81 ? -7.959 -5.312 16.342 1.00 97.44 81 TRP A O 1
ATOM 620 N N . ILE A 1 82 ? -8.963 -6.893 15.095 1.00 96.31 82 ILE A N 1
ATOM 621 C CA . ILE A 1 82 ? -7.773 -7.320 14.360 1.00 96.31 82 ILE A CA 1
ATOM 622 C C . ILE A 1 82 ? -8.150 -7.308 12.885 1.00 96.31 82 ILE A C 1
ATOM 624 O O . ILE A 1 82 ? -9.130 -7.941 12.491 1.00 96.31 82 ILE A O 1
ATOM 628 N N . ALA A 1 83 ? -7.367 -6.602 12.080 1.00 96.62 83 ALA A N 1
ATOM 629 C CA . ALA A 1 83 ? -7.457 -6.626 10.629 1.00 96.62 83 ALA A CA 1
ATOM 630 C C . ALA A 1 83 ? -6.139 -7.133 10.039 1.00 96.62 83 ALA A C 1
ATOM 632 O O . ALA A 1 83 ? -5.093 -7.064 10.688 1.00 96.62 83 ALA A O 1
ATOM 633 N N . THR A 1 84 ? -6.180 -7.636 8.812 1.00 97.12 84 THR A N 1
ATOM 634 C CA . THR A 1 84 ? -5.002 -8.062 8.053 1.00 97.12 84 THR A CA 1
ATOM 635 C C . THR A 1 84 ? -5.053 -7.482 6.653 1.00 97.12 84 THR A C 1
ATOM 637 O O . THR A 1 84 ? -6.094 -7.539 6.003 1.00 97.12 84 THR A O 1
ATOM 640 N N . ASP A 1 85 ? -3.922 -6.964 6.199 1.00 97.38 85 ASP A N 1
ATOM 641 C CA . ASP A 1 85 ? -3.698 -6.478 4.840 1.00 97.38 85 ASP A CA 1
ATOM 642 C C . ASP A 1 85 ? -2.211 -6.655 4.470 1.00 97.38 85 ASP A C 1
ATOM 644 O O . ASP A 1 85 ? -1.363 -6.756 5.367 1.00 97.38 85 ASP A O 1
ATOM 648 N N . ALA A 1 86 ? -1.893 -6.767 3.180 1.00 93.88 86 ALA A N 1
ATOM 649 C CA . ALA A 1 86 ? -0.519 -6.918 2.701 1.00 93.88 86 ALA A CA 1
ATOM 650 C C . ALA A 1 86 ? 0.223 -5.571 2.595 1.00 93.88 86 ALA A C 1
ATOM 652 O O . ALA A 1 86 ? 1.433 -5.536 2.831 1.00 93.88 86 ALA A O 1
ATOM 653 N N . ASN A 1 87 ? -0.485 -4.478 2.300 1.00 93.75 87 ASN A N 1
ATOM 654 C CA . ASN A 1 87 ? 0.031 -3.111 2.237 1.00 93.75 87 ASN A CA 1
ATOM 655 C C . ASN A 1 87 ? -0.898 -2.165 3.035 1.00 93.75 87 ASN A C 1
ATOM 657 O O . ASN A 1 87 ? -1.535 -1.278 2.464 1.00 93.75 87 ASN A O 1
ATOM 661 N N . PRO A 1 88 ? -0.977 -2.324 4.373 1.00 94.69 88 PRO A N 1
ATOM 662 C CA . PRO A 1 88 ? -1.863 -1.519 5.206 1.00 94.69 88 PRO A CA 1
ATOM 663 C C . PRO A 1 88 ? -1.515 -0.027 5.129 1.00 94.69 88 PRO A C 1
ATOM 665 O O . PRO A 1 88 ? -0.355 0.354 5.284 1.00 94.69 88 PRO A O 1
ATOM 668 N N . ASP A 1 89 ? -2.539 0.811 4.954 1.00 94.50 89 ASP A N 1
ATOM 669 C CA . ASP A 1 89 ? -2.420 2.272 4.998 1.00 94.50 89 ASP A CA 1
ATOM 670 C C . ASP A 1 89 ? -2.887 2.811 6.360 1.00 94.50 89 ASP A C 1
ATOM 672 O O . ASP A 1 89 ? -2.137 2.800 7.339 1.00 94.50 89 ASP A O 1
ATOM 676 N N . ILE A 1 90 ? -4.155 3.212 6.469 1.00 95.94 90 ILE A N 1
ATOM 677 C CA . ILE A 1 90 ? -4.735 3.808 7.675 1.00 95.94 90 ILE A CA 1
ATOM 678 C C . ILE A 1 90 ? -6.057 3.144 8.067 1.00 95.94 90 ILE A C 1
ATOM 680 O O . ILE A 1 90 ? -6.724 2.513 7.251 1.00 95.94 90 ILE A O 1
ATOM 684 N N . TYR A 1 91 ? -6.457 3.323 9.326 1.00 96.12 91 TYR A N 1
ATOM 685 C CA . TYR A 1 91 ? -7.818 3.062 9.793 1.00 96.12 91 TYR A CA 1
ATOM 686 C C . TYR A 1 91 ? -8.401 4.290 10.500 1.00 96.12 91 TYR A C 1
ATOM 688 O O . TYR A 1 91 ? -7.674 5.138 11.028 1.00 96.12 91 TYR A O 1
ATOM 696 N N . THR A 1 92 ? -9.729 4.346 10.550 1.00 95.94 92 THR A N 1
ATOM 697 C CA . THR A 1 92 ? -10.516 5.301 11.339 1.00 95.94 92 THR A CA 1
ATOM 698 C C . THR A 1 92 ? -11.592 4.556 12.119 1.00 95.94 92 THR A C 1
ATOM 700 O O . THR A 1 92 ? -12.092 3.530 11.658 1.00 95.94 92 THR A O 1
ATOM 703 N N . VAL A 1 93 ? -11.988 5.088 13.273 1.00 94.75 93 VAL A N 1
ATOM 704 C CA . VAL A 1 93 ? -13.170 4.631 14.017 1.00 94.75 93 VAL A CA 1
ATOM 705 C C . VAL A 1 93 ? -14.213 5.731 13.950 1.00 94.75 93 VAL A C 1
ATOM 707 O O . VAL A 1 93 ? -13.924 6.874 14.301 1.00 94.75 93 VAL A O 1
ATOM 710 N N . GLU A 1 94 ? -15.416 5.391 13.503 1.00 94.69 94 GLU A N 1
ATOM 711 C CA . GLU A 1 94 ? -16.536 6.318 13.382 1.00 94.69 94 GLU A CA 1
ATOM 712 C C . GLU A 1 94 ? -17.634 5.967 14.388 1.00 94.69 94 GLU A C 1
ATOM 714 O O . GLU A 1 94 ? -18.029 4.807 14.521 1.00 94.69 94 GLU A O 1
ATOM 719 N N . LEU A 1 95 ? -18.145 6.988 15.076 1.00 91.00 95 LEU A N 1
ATOM 720 C CA . LEU A 1 95 ? -19.384 6.897 15.835 1.00 91.00 95 LEU A CA 1
ATOM 721 C C . LEU A 1 95 ? -20.510 7.518 15.009 1.00 91.00 95 LEU A C 1
ATOM 723 O O . LEU A 1 95 ? -20.488 8.716 14.714 1.00 91.00 95 LEU A O 1
ATOM 727 N N . VAL A 1 96 ? -21.516 6.708 14.677 1.00 89.62 96 VAL A N 1
ATOM 728 C CA . VAL A 1 96 ? -22.676 7.148 13.890 1.00 89.62 96 VAL A CA 1
ATOM 729 C C . VAL A 1 96 ? -23.328 8.372 14.542 1.00 89.62 96 VAL A C 1
ATOM 731 O O . VAL A 1 96 ? -23.712 8.336 15.709 1.00 89.62 96 VAL A O 1
ATOM 734 N N . GLY A 1 97 ? -23.449 9.457 13.773 1.00 91.88 97 GLY A N 1
ATOM 735 C CA . GLY A 1 97 ? -24.017 10.738 14.212 1.00 91.88 97 GLY A CA 1
ATOM 736 C C . GLY A 1 97 ? -22.994 11.762 14.718 1.00 91.88 97 GLY A C 1
ATOM 737 O O . GLY A 1 97 ? -23.276 12.956 14.651 1.00 91.88 97 GLY A O 1
ATOM 738 N N . THR A 1 98 ? -21.807 11.327 15.148 1.00 91.38 98 THR A N 1
ATOM 739 C CA . THR A 1 98 ? -20.712 12.212 15.598 1.00 91.38 98 THR A CA 1
ATOM 740 C C . THR A 1 98 ? -19.587 12.310 14.563 1.00 91.38 98 THR A C 1
ATOM 742 O O . THR A 1 98 ? -18.945 13.352 14.456 1.00 91.38 98 THR A O 1
ATOM 745 N N . GLY A 1 99 ? -19.363 11.246 13.784 1.00 93.25 99 GLY A N 1
ATOM 746 C CA . GLY A 1 99 ? -18.281 11.144 12.803 1.00 93.25 99 GLY A CA 1
ATOM 747 C C . GLY A 1 99 ? -17.046 10.427 13.356 1.00 93.25 99 GLY A C 1
ATOM 748 O O . GLY A 1 99 ? -17.149 9.594 14.260 1.00 93.25 99 GLY A O 1
ATOM 749 N N . ILE A 1 100 ? -15.872 10.715 12.785 1.00 91.56 100 ILE A N 1
ATOM 750 C CA . ILE A 1 100 ? -14.602 10.070 13.155 1.00 91.56 100 ILE A CA 1
ATOM 751 C C . ILE A 1 100 ? -14.236 10.425 14.603 1.00 91.56 100 ILE A C 1
ATOM 753 O O . ILE A 1 100 ? -14.041 11.591 14.940 1.00 91.56 100 ILE A O 1
ATOM 757 N N . VAL A 1 101 ? -14.111 9.404 15.449 1.00 92.94 101 VAL A N 1
ATOM 758 C CA . VAL A 1 101 ? -13.748 9.512 16.871 1.00 92.94 101 VAL A CA 1
ATOM 759 C C . VAL A 1 101 ? -12.332 9.014 17.176 1.00 92.94 101 VAL A C 1
ATOM 761 O O . VAL A 1 101 ? -11.821 9.267 18.266 1.00 92.94 101 VAL A O 1
ATOM 764 N N . ALA A 1 102 ? -11.688 8.320 16.232 1.00 92.50 102 ALA A N 1
ATOM 765 C CA . ALA A 1 102 ? -10.265 7.991 16.281 1.00 92.50 102 ALA A CA 1
ATOM 766 C C . ALA A 1 102 ? -9.682 7.814 14.874 1.00 92.50 102 ALA A C 1
ATOM 768 O O . ALA A 1 102 ? -10.367 7.351 13.960 1.00 92.50 102 ALA A O 1
ATOM 769 N N . GLY A 1 103 ? -8.396 8.127 14.727 1.00 93.38 103 GLY A N 1
ATOM 770 C CA . GLY A 1 103 ? -7.699 8.109 13.445 1.00 93.38 103 GLY A CA 1
ATOM 771 C C . GLY A 1 103 ? -7.874 9.398 12.626 1.00 93.38 103 GLY A C 1
ATOM 772 O O . GLY A 1 103 ? -8.474 10.359 13.111 1.00 93.38 103 GLY A O 1
ATOM 773 N N . PRO A 1 104 ? -7.327 9.444 11.399 1.00 95.69 104 PRO A N 1
ATOM 774 C CA . PRO A 1 104 ? -6.656 8.342 10.706 1.00 95.69 104 PRO A CA 1
ATOM 775 C C . PRO A 1 104 ? -5.355 7.919 11.397 1.00 95.69 104 PRO A C 1
ATOM 777 O O . PRO A 1 104 ? -4.619 8.743 11.939 1.00 95.69 104 PRO A O 1
ATOM 780 N N . THR A 1 105 ? -5.081 6.620 11.444 1.00 93.88 105 THR A N 1
ATOM 781 C CA . THR A 1 105 ? -3.872 6.081 12.082 1.00 93.88 105 THR A CA 1
ATOM 782 C C . THR A 1 105 ? -3.330 4.919 11.273 1.00 93.88 105 THR A C 1
ATOM 784 O O . THR A 1 105 ? -4.087 4.041 10.866 1.00 93.88 105 THR A O 1
ATOM 787 N N . THR A 1 106 ? -2.017 4.917 11.042 1.00 95.81 106 THR A N 1
ATOM 788 C CA . THR A 1 106 ? -1.334 3.792 10.403 1.00 95.81 106 THR A CA 1
ATOM 789 C C . THR A 1 106 ? -1.414 2.561 11.287 1.00 95.81 106 THR A C 1
ATOM 791 O O . THR A 1 106 ? -1.224 2.659 12.502 1.00 95.81 106 THR A O 1
ATOM 794 N N . TRP A 1 107 ? -1.642 1.399 10.692 1.00 95.69 107 TRP A N 1
ATOM 795 C CA . TRP A 1 107 ? -1.751 0.146 11.427 1.00 95.69 107 TRP A CA 1
ATOM 796 C C . TRP A 1 107 ? -0.831 -0.918 10.849 1.00 95.69 107 TRP A C 1
ATOM 798 O O . TRP A 1 107 ? -0.419 -0.874 9.695 1.00 95.69 107 TRP A O 1
ATOM 808 N N . THR A 1 108 ? -0.482 -1.885 11.687 1.00 96.25 108 THR A N 1
ATOM 809 C CA . THR A 1 108 ? 0.296 -3.050 11.276 1.00 96.25 108 THR A CA 1
ATOM 810 C C . THR A 1 108 ? -0.638 -4.239 11.133 1.00 96.25 108 THR A C 1
ATOM 812 O O . THR A 1 108 ? -1.426 -4.521 12.037 1.00 96.25 108 THR A O 1
ATOM 815 N N . SER A 1 109 ? -0.526 -4.943 10.009 1.00 96.31 109 SER A N 1
ATOM 816 C CA . SER A 1 109 ? -1.292 -6.154 9.719 1.00 96.31 109 SER A CA 1
ATOM 817 C C . SER A 1 109 ? -1.224 -7.165 10.865 1.00 96.31 109 SER A C 1
ATOM 819 O O . SER A 1 109 ? -0.140 -7.505 11.335 1.00 96.31 109 SER A O 1
ATOM 821 N N . GLY A 1 110 ? -2.385 -7.618 11.339 1.00 94.56 110 GLY A N 1
ATOM 822 C CA . GLY A 1 110 ? -2.510 -8.593 12.422 1.00 94.56 110 GLY A CA 1
ATOM 823 C C . GLY A 1 110 ? -2.356 -8.034 13.841 1.00 94.56 110 GLY A C 1
ATOM 824 O O . GLY A 1 110 ? -2.586 -8.778 14.795 1.00 94.56 110 GLY A O 1
ATOM 825 N N . ASN A 1 111 ? -2.017 -6.752 14.020 1.00 96.06 111 ASN A N 1
ATOM 826 C CA . ASN A 1 111 ? -1.942 -6.154 15.354 1.00 96.06 111 ASN A CA 1
ATOM 827 C C . ASN A 1 111 ? -3.334 -5.804 15.900 1.00 96.06 111 ASN A C 1
ATOM 829 O O . ASN A 1 111 ? -4.244 -5.429 15.160 1.00 96.06 111 ASN A O 1
ATOM 833 N N . LEU A 1 112 ? -3.475 -5.896 17.226 1.00 95.56 112 LEU A N 1
ATOM 834 C CA . LEU A 1 112 ? -4.696 -5.510 17.925 1.00 95.56 112 LEU A CA 1
ATOM 835 C C . LEU A 1 112 ? -4.855 -3.985 17.909 1.00 95.56 112 LEU A C 1
ATOM 837 O O . LEU A 1 112 ? -4.011 -3.255 18.429 1.00 95.56 112 LEU A O 1
ATOM 841 N N . ILE A 1 113 ? -5.965 -3.522 17.349 1.00 95.31 113 ILE A N 1
ATOM 842 C CA . ILE A 1 113 ? -6.399 -2.126 17.376 1.00 95.31 113 ILE A CA 1
ATOM 843 C C . ILE A 1 113 ? -7.409 -1.987 18.509 1.00 95.31 113 ILE A C 1
ATOM 845 O O . ILE A 1 113 ? -8.375 -2.741 18.543 1.00 95.31 113 ILE A O 1
ATOM 849 N N . THR A 1 114 ? -7.221 -1.016 19.405 1.00 94.94 114 THR A N 1
ATOM 850 C CA . THR A 1 114 ? -8.133 -0.761 20.531 1.00 94.94 114 THR A CA 1
ATOM 851 C C . THR A 1 114 ? -8.567 0.698 20.542 1.00 94.94 114 THR A C 1
ATOM 853 O O . THR A 1 114 ? -7.732 1.601 20.531 1.00 94.94 114 THR A O 1
ATOM 856 N N . TYR A 1 115 ? -9.875 0.927 20.611 1.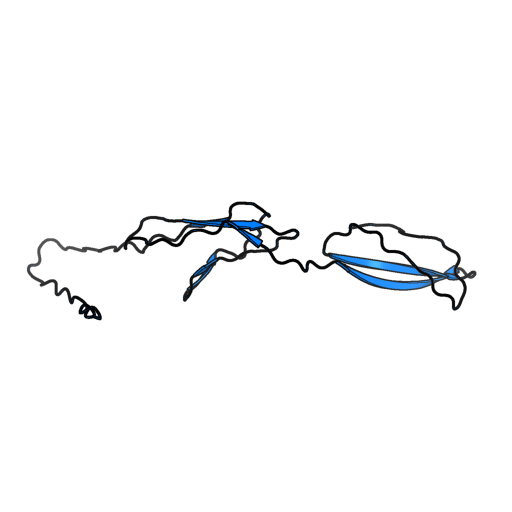00 94.12 115 TYR A N 1
ATOM 857 C CA . TYR A 1 115 ? -10.469 2.232 20.867 1.00 94.12 115 TYR A CA 1
ATOM 858 C C . TYR A 1 115 ? -11.068 2.257 22.272 1.00 94.12 115 TYR A C 1
ATOM 860 O O . TYR A 1 115 ? -11.921 1.434 22.609 1.00 94.12 115 TYR A O 1
ATOM 868 N N . ASN A 1 116 ? -10.622 3.214 23.084 1.00 91.94 116 ASN A N 1
ATOM 869 C CA . ASN A 1 116 ? -11.187 3.462 24.404 1.00 91.94 116 ASN A CA 1
ATOM 870 C C . ASN A 1 116 ? -12.380 4.403 24.254 1.00 91.94 116 ASN A C 1
ATOM 872 O O . ASN A 1 116 ? -12.232 5.533 23.789 1.00 91.94 116 ASN A O 1
ATOM 876 N N . ILE A 1 117 ? -13.551 3.934 24.664 1.00 89.88 117 ILE A N 1
ATOM 877 C CA . ILE A 1 117 ? -14.773 4.724 24.676 1.00 89.88 117 ILE A CA 1
ATOM 878 C C . ILE A 1 117 ? -14.608 5.821 25.744 1.00 89.88 117 ILE A C 1
ATOM 880 O O . ILE A 1 117 ? -14.293 5.490 26.895 1.00 89.88 117 ILE A O 1
ATOM 884 N N . PRO A 1 118 ? -14.798 7.109 25.388 1.00 85.69 118 PRO A N 1
ATOM 885 C CA . PRO A 1 118 ? -14.716 8.216 26.333 1.00 85.69 118 PRO A CA 1
ATOM 886 C C . PRO A 1 118 ? -15.639 7.999 27.528 1.00 85.69 118 PRO A C 1
ATOM 888 O O . PRO A 1 118 ? -16.705 7.416 27.386 1.00 85.69 118 PRO A O 1
ATOM 891 N N . LEU A 1 119 ? -15.254 8.492 28.703 1.00 82.44 119 LEU A N 1
ATOM 892 C CA . LEU A 1 119 ? -16.135 8.456 29.869 1.00 82.44 119 LEU A CA 1
ATOM 893 C C . LEU A 1 119 ? -17.436 9.201 29.551 1.00 82.44 119 LEU A C 1
ATOM 895 O O . LEU A 1 119 ? -17.408 10.247 28.892 1.00 82.44 119 LEU A O 1
ATOM 899 N N . ALA A 1 120 ? -18.568 8.682 30.034 1.00 74.31 120 ALA A N 1
ATOM 900 C CA . ALA A 1 120 ? -19.789 9.476 30.040 1.00 74.31 120 ALA A CA 1
ATOM 901 C C . ALA A 1 120 ? -19.504 10.791 30.790 1.00 74.31 120 ALA A C 1
ATOM 903 O O . ALA A 1 120 ? -18.747 10.761 31.766 1.00 74.31 120 ALA A O 1
ATOM 904 N N . PRO A 1 121 ? -20.078 11.935 30.365 1.00 66.31 121 PRO A N 1
ATOM 905 C CA . PRO A 1 121 ? -20.010 13.141 31.173 1.00 66.31 121 PRO A CA 1
ATOM 906 C C . PRO A 1 121 ? -20.476 12.767 32.575 1.00 66.31 121 PRO A C 1
ATOM 908 O O . PRO A 1 121 ? -21.595 12.270 32.731 1.00 66.31 121 PRO A O 1
ATOM 911 N N . GLU A 1 122 ? -19.617 12.945 33.580 1.00 60.03 122 GLU A N 1
ATOM 912 C CA . GLU A 1 122 ? -20.081 12.859 34.955 1.00 60.03 122 GLU A CA 1
ATOM 913 C C . GLU A 1 122 ? -21.272 13.809 35.054 1.00 60.03 122 GLU A C 1
ATOM 915 O O . GLU A 1 122 ? -21.197 14.963 34.610 1.00 60.03 122 GLU A O 1
ATOM 920 N N . VAL A 1 123 ? -22.390 13.340 35.609 1.00 54.41 123 VAL A N 1
ATOM 921 C CA . VAL A 1 123 ? -23.384 14.273 36.124 1.00 54.41 123 VAL A CA 1
ATOM 922 C C . VAL A 1 123 ? -22.678 14.973 37.276 1.00 54.41 123 VAL A C 1
ATOM 924 O O . VAL A 1 123 ? -22.736 14.529 38.420 1.00 54.41 123 VAL A O 1
ATOM 927 N N . VAL A 1 124 ? -21.960 16.055 36.973 1.00 48.41 124 VAL A N 1
ATOM 928 C CA . VAL A 1 124 ? -21.532 17.012 37.979 1.00 48.41 124 VAL A CA 1
ATOM 929 C C . VAL A 1 124 ? -22.825 17.671 38.419 1.00 48.41 124 VAL A C 1
ATOM 931 O O . VAL A 1 124 ? -23.229 18.718 37.917 1.00 48.41 124 VAL A O 1
ATOM 934 N N . SER A 1 125 ? -23.531 17.023 39.342 1.00 51.19 125 SER A N 1
ATOM 935 C CA . SER A 1 125 ? -24.490 17.706 40.183 1.00 51.19 125 SER A CA 1
ATOM 936 C C . SER A 1 125 ? -23.665 18.698 40.994 1.00 51.19 125 SER A C 1
ATOM 938 O O . SER A 1 125 ? -23.188 18.382 42.084 1.00 51.19 125 SER A O 1
ATOM 940 N N . SER A 1 126 ? -23.424 19.887 40.440 1.00 46.47 126 SER A N 1
ATOM 941 C CA . SER A 1 126 ? -22.909 21.014 41.200 1.00 46.47 126 SER A CA 1
ATOM 942 C C . SER A 1 126 ? -24.019 21.422 42.159 1.00 46.47 126 SER A C 1
ATOM 944 O O . SER A 1 126 ? -24.800 22.335 41.889 1.00 46.47 126 SER A O 1
ATOM 946 N N . TYR A 1 127 ? -24.135 20.706 43.273 1.00 43.66 127 TYR A N 1
ATOM 947 C CA . TYR A 1 127 ? -24.926 21.170 44.391 1.00 43.66 127 TYR A CA 1
ATOM 948 C C . TYR A 1 127 ? -24.136 22.312 45.026 1.00 43.66 127 TYR A C 1
ATOM 950 O O . TYR A 1 127 ? -23.401 22.126 45.994 1.00 43.66 127 TYR A O 1
ATOM 958 N N . THR A 1 128 ? -24.258 23.523 44.479 1.00 45.81 128 THR A N 1
ATOM 959 C CA . THR A 1 128 ? -23.926 24.736 45.229 1.00 45.81 128 THR A CA 1
ATOM 960 C C . THR A 1 128 ? -25.049 24.967 46.234 1.00 45.81 128 THR A C 1
ATOM 962 O O . THR A 1 128 ? -25.852 25.890 46.112 1.00 45.81 128 THR A O 1
ATOM 965 N N . GLY A 1 129 ? -25.155 24.065 47.208 1.00 40.12 129 GLY A N 1
ATOM 966 C CA . GLY A 1 129 ? -25.991 24.265 48.374 1.00 40.12 129 GLY A CA 1
ATOM 967 C C . GLY A 1 129 ? -25.356 25.359 49.213 1.00 40.12 129 GLY A C 1
ATOM 968 O O . GLY A 1 129 ? -24.425 25.098 49.970 1.00 40.12 129 GLY A O 1
ATOM 969 N N . VAL A 1 130 ? -25.854 26.586 49.077 1.00 48.97 130 VAL A N 1
ATOM 970 C CA . VAL A 1 130 ? -25.708 27.584 50.138 1.00 48.97 130 VAL A CA 1
ATOM 971 C C . VAL A 1 130 ? -26.372 26.978 51.381 1.00 48.97 130 VAL A C 1
ATOM 973 O O . VAL A 1 130 ? -27.541 26.589 51.294 1.00 48.97 130 VA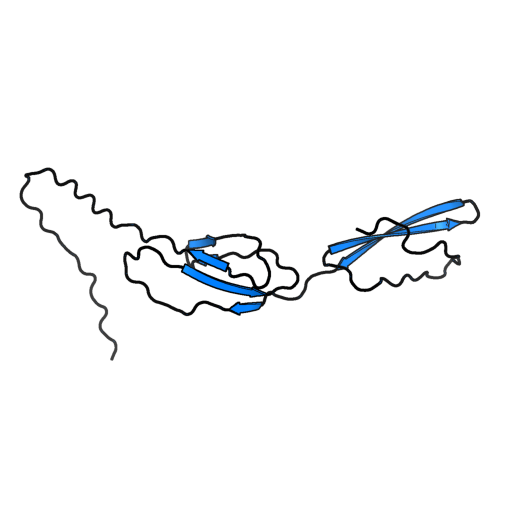L A O 1
ATOM 976 N N . PRO A 1 131 ? -25.679 26.837 52.526 1.00 41.78 131 PRO A N 1
ATOM 977 C CA . PRO A 1 131 ? -26.305 26.295 53.721 1.00 41.78 131 PRO A CA 1
ATOM 978 C C . PRO A 1 131 ? -27.408 27.254 54.180 1.00 41.78 131 PRO A C 1
ATOM 980 O O . PRO A 1 131 ? -27.117 28.360 54.627 1.00 41.78 131 PRO A O 1
ATOM 983 N N . GLY A 1 132 ? -28.671 26.832 54.072 1.00 48.25 132 GLY A N 1
ATOM 984 C CA . GLY A 1 132 ? -29.762 27.445 54.832 1.00 48.25 132 GLY A CA 1
ATOM 985 C C . GLY A 1 132 ? -30.849 28.216 54.081 1.00 48.25 132 GLY A C 1
ATOM 986 O O . GLY A 1 132 ? -31.395 29.138 54.679 1.00 48.25 132 GLY A O 1
ATOM 987 N N . LEU A 1 133 ? -31.247 27.845 52.857 1.00 39.44 133 LEU A N 1
ATOM 988 C CA . LEU A 1 133 ? -32.552 28.284 52.336 1.00 39.44 133 LEU A CA 1
ATOM 989 C C . LEU A 1 133 ? -33.505 27.114 52.074 1.00 39.44 133 LEU A C 1
ATOM 991 O O . LEU A 1 133 ? -33.177 26.123 51.430 1.00 39.44 133 LEU A O 1
ATOM 995 N N . VAL A 1 134 ? -34.689 27.272 52.651 1.00 44.84 134 VAL A N 1
ATOM 996 C CA . VAL A 1 134 ? -35.808 26.340 52.721 1.00 44.84 134 VAL A CA 1
ATOM 997 C C . VAL A 1 134 ? -36.520 26.263 51.369 1.00 44.84 134 VAL A C 1
ATOM 999 O O . VAL A 1 134 ? -36.817 27.296 50.781 1.00 44.84 134 VAL A O 1
ATOM 1002 N N . GLY A 1 135 ? -36.854 25.040 50.948 1.00 45.59 135 GLY A N 1
ATOM 1003 C CA . GLY A 1 135 ? -37.979 24.735 50.060 1.00 45.59 135 GLY A CA 1
ATOM 1004 C C . GLY A 1 135 ? -37.801 25.044 48.575 1.00 45.59 135 GLY A C 1
ATOM 1005 O O . GLY A 1 135 ? -38.142 26.132 48.140 1.00 45.59 135 GLY A O 1
ATOM 1006 N N . PHE A 1 136 ? -37.428 24.035 47.782 1.00 38.25 136 PHE A N 1
ATOM 1007 C CA . PHE A 1 136 ? -37.880 23.921 46.393 1.00 38.25 136 PHE A CA 1
ATOM 1008 C C . PHE A 1 136 ? -38.167 22.452 46.079 1.00 38.25 136 PHE A C 1
ATOM 1010 O O . PHE A 1 136 ? -37.334 21.578 46.317 1.00 38.25 136 PHE A O 1
ATOM 1017 N N . GLU A 1 137 ? -39.382 22.185 45.604 1.00 40.66 137 GLU A N 1
ATOM 1018 C CA . GLU A 1 137 ? -39.796 20.859 45.159 1.00 40.66 137 GLU A CA 1
ATOM 1019 C C . GLU A 1 137 ? -38.990 20.435 43.930 1.00 40.66 137 GLU A C 1
ATOM 1021 O O . GLU A 1 137 ? -38.848 21.184 42.963 1.00 40.66 137 GLU A O 1
ATOM 1026 N N . MET A 1 138 ? -38.475 19.208 43.962 1.00 37.31 138 MET A N 1
ATOM 1027 C CA . MET A 1 138 ? -37.919 18.550 42.786 1.00 37.31 138 MET A CA 1
ATOM 1028 C C . MET A 1 138 ? -39.091 18.047 41.935 1.00 37.31 138 MET A C 1
ATOM 1030 O O . MET A 1 138 ? -39.681 17.013 42.245 1.00 37.31 138 MET A O 1
ATOM 1034 N N . SER A 1 139 ? -39.448 18.758 40.862 1.00 33.84 139 SER A N 1
ATOM 1035 C CA . SER A 1 139 ? -40.362 18.216 39.853 1.00 33.84 139 SER A CA 1
ATOM 1036 C C . SER A 1 139 ? -39.581 17.313 38.896 1.00 33.84 139 SER A C 1
ATOM 1038 O O . SER A 1 139 ? -38.973 17.743 37.918 1.00 33.84 139 SER A O 1
ATOM 1040 N N . ILE A 1 140 ? -39.579 16.015 39.189 1.00 41.34 140 ILE A N 1
ATOM 1041 C CA . ILE A 1 140 ? -39.082 15.006 38.253 1.00 41.34 140 ILE A CA 1
ATOM 1042 C C . ILE A 1 140 ? -40.201 14.774 37.231 1.00 41.34 140 ILE A C 1
ATOM 1044 O O . ILE A 1 140 ? -41.180 14.088 37.519 1.00 41.34 140 ILE A O 1
ATOM 1048 N N . THR A 1 141 ? -40.089 15.361 36.037 1.00 31.50 141 THR A N 1
ATOM 1049 C CA . THR A 1 141 ? -40.965 14.974 34.920 1.00 31.50 141 THR A CA 1
ATOM 1050 C C . THR A 1 141 ? -40.433 13.668 34.342 1.00 31.50 141 THR A C 1
ATOM 1052 O O . THR A 1 141 ? -39.497 13.667 33.545 1.00 31.50 141 THR A O 1
ATOM 1055 N N . ALA A 1 142 ? -41.006 12.541 34.766 1.00 40.56 142 ALA A N 1
ATOM 1056 C CA . ALA A 1 142 ? -40.797 11.269 34.090 1.00 40.56 142 ALA A CA 1
ATOM 1057 C C . ALA A 1 142 ? -41.373 11.360 32.665 1.00 40.56 142 ALA A C 1
ATOM 1059 O O . ALA A 1 142 ? -42.532 11.732 32.470 1.00 40.56 142 ALA A O 1
ATOM 1060 N N . LYS A 1 143 ? -40.553 11.038 31.659 1.00 43.94 143 LYS A N 1
ATOM 1061 C CA . LYS A 1 143 ? -41.008 10.830 30.279 1.00 43.94 143 LYS A CA 1
ATOM 1062 C C . LYS A 1 143 ? -42.010 9.660 30.285 1.00 43.94 143 LYS A C 1
ATOM 1064 O O . LYS A 1 143 ? -41.683 8.638 30.884 1.00 43.94 143 LYS A O 1
ATOM 1069 N N . PRO A 1 144 ? -43.197 9.770 29.660 1.00 39.00 144 PRO A N 1
ATOM 1070 C CA . PRO A 1 144 ? -44.164 8.677 29.670 1.00 39.00 144 PRO A CA 1
ATOM 1071 C C . PRO A 1 144 ? -43.571 7.435 28.994 1.00 39.00 144 PRO A C 1
ATOM 1073 O O . PRO A 1 144 ? -43.000 7.526 27.903 1.00 39.00 144 PRO A O 1
ATOM 1076 N N . GLU A 1 145 ? -43.694 6.290 29.666 1.00 49.09 145 GLU A N 1
ATOM 1077 C CA . GLU A 1 145 ? -43.385 4.976 29.104 1.00 49.09 145 GLU A CA 1
ATOM 1078 C C . GLU A 1 145 ? -44.236 4.748 27.846 1.00 49.09 145 GLU A C 1
ATOM 1080 O O . GLU A 1 145 ? -45.447 4.978 27.837 1.00 49.09 145 GLU A O 1
ATOM 1085 N N . LEU A 1 146 ? -43.589 4.313 26.762 1.00 52.62 146 LEU A N 1
ATOM 1086 C CA . LEU A 1 146 ? -44.284 3.794 25.585 1.00 52.62 146 LEU A CA 1
ATOM 1087 C C . LEU A 1 146 ? -45.031 2.515 25.999 1.00 52.62 146 LEU A C 1
ATOM 1089 O O . LEU A 1 146 ? -44.405 1.642 26.602 1.00 52.62 146 LEU A O 1
ATOM 1093 N N . PRO A 1 147 ? -46.330 2.361 25.685 1.00 54.19 147 PRO A N 1
ATOM 1094 C CA . PRO A 1 147 ? -47.044 1.136 26.013 1.00 54.19 147 PRO A CA 1
ATOM 1095 C C . PRO A 1 147 ? -46.453 -0.046 25.237 1.00 54.19 147 PRO A C 1
ATOM 1097 O O . PRO A 1 147 ? -46.235 0.038 24.026 1.00 54.19 147 PRO A O 1
ATOM 1100 N N . SER A 1 148 ? -46.213 -1.149 25.948 1.00 50.25 148 SER A N 1
ATOM 1101 C CA . SER A 1 148 ? -45.811 -2.431 25.371 1.00 50.25 148 SER A CA 1
ATOM 1102 C C . SER A 1 148 ? -46.800 -2.860 24.290 1.00 50.25 148 SER A C 1
ATOM 1104 O O . SER A 1 148 ? -47.995 -3.007 24.552 1.00 50.25 148 SER A O 1
ATOM 1106 N N . ALA A 1 149 ? -46.295 -3.065 23.073 1.00 52.81 149 ALA A N 1
ATOM 1107 C CA . ALA A 1 149 ? -47.063 -3.663 21.992 1.00 52.81 149 ALA A CA 1
ATOM 1108 C C . ALA A 1 149 ? -47.409 -5.118 22.350 1.00 52.81 149 ALA A C 1
ATOM 1110 O O . ALA A 1 149 ? -46.556 -5.856 22.847 1.00 52.81 149 ALA A O 1
ATOM 1111 N N . THR A 1 150 ? -48.672 -5.485 22.131 1.00 59.91 150 THR A N 1
ATOM 1112 C CA . THR A 1 150 ? -49.179 -6.864 22.214 1.00 59.91 150 THR A CA 1
ATOM 1113 C C . THR A 1 150 ? -49.035 -7.552 20.867 1.00 59.91 150 THR A C 1
ATOM 1115 O O . THR A 1 150 ? -49.178 -6.843 19.844 1.00 59.91 150 THR A O 1
#